Protein AF-A0A1F3ME18-F1 (afdb_monomer_lite)

pLDDT: mean 85.07, std 17.29, range [40.78, 97.69]

Secondary structure (DSSP, 8-state):
------------------------------S-SEE-SSSSSS--EEEEEEEEE-SSSS-SEEEEEEEEEE-TT-EEEEETTTBSB-B-TT-EEESS--SSEEEESS-EEEEEEEEETTEE-SS-EE-BSSPSSEEEEEEEEETTEEEEEEEEEEE-TTT--EEEEEEEEESSSEEE---

Sequence (179 aa):
MKNSMLILLLIVIFISCKKNDPQSVIHPAVINDSIDVNSDHIVDFVIRQTEIHTDDVPSSAGSIINSIDPINGNLVLYRDPVGYLFMGLNDTIKKQDNNNKVWFEYEADIIHINRIYDSWDPYWTVMSETFPPYFLAFKLISNGQEEIGWLQLEFDLETGAVSIIKGVITNSDNLIIQI

Radius of gyration: 24.66 Å; chains: 1; bounding box: 42×50×97 Å

Foldseek 3Di:
DDDDDDDDDDPPDPPPPPVVPLPPQLPFDADCQFDDAPPPPDTQKGKDWDKAFDPDVVTQKIKIWIWIQGPPPKWWKAAPPQFFFEDDAFDKDFPDDPHRIDTDNGIGGFKMWMDGHSDIDQWIDGSGPDDPQTKIKIWDQDPNQIKIKIWGWDADGRRRYIDTDHIDIDSDRMDGDDD

Structure (mmCIF, N/CA/C/O backbone):
data_AF-A0A1F3ME18-F1
#
_entry.id   AF-A0A1F3ME18-F1
#
loop_
_atom_site.group_PDB
_atom_site.id
_atom_site.type_symbol
_atom_site.label_atom_id
_atom_site.label_alt_id
_atom_site.label_comp_id
_atom_site.label_asym_id
_atom_site.label_entity_id
_atom_site.label_seq_id
_atom_site.pdbx_PDB_ins_code
_atom_site.Cartn_x
_atom_site.Cartn_y
_atom_site.Cartn_z
_atom_site.occupancy
_atom_site.B_iso_or_equiv
_atom_site.auth_seq_id
_atom_site.auth_comp_id
_atom_site.auth_asym_id
_atom_site.auth_atom_id
_atom_site.pdbx_PDB_model_num
ATOM 1 N N . MET A 1 1 ? 18.763 -32.675 -77.289 1.00 46.47 1 MET A N 1
ATOM 2 C CA . MET A 1 1 ? 19.673 -33.306 -76.306 1.00 46.47 1 MET A CA 1
ATOM 3 C C . MET A 1 1 ? 20.643 -32.263 -75.770 1.00 46.47 1 MET A C 1
ATOM 5 O O . MET A 1 1 ? 21.419 -31.736 -76.556 1.00 46.47 1 MET A O 1
ATOM 9 N N . LYS A 1 2 ? 20.526 -31.973 -74.468 1.00 40.78 2 LYS A N 1
ATOM 10 C CA . LYS A 1 2 ? 21.426 -31.290 -73.507 1.00 40.78 2 LYS A CA 1
ATOM 11 C C . LYS A 1 2 ? 20.480 -30.666 -72.469 1.00 40.78 2 LYS A C 1
ATOM 13 O O . LYS A 1 2 ? 19.698 -29.798 -72.827 1.00 40.78 2 LYS A O 1
ATOM 18 N N . ASN A 1 3 ? 20.251 -31.355 -71.347 1.00 43.31 3 ASN A N 1
ATOM 19 C CA . ASN A 1 3 ? 20.979 -31.191 -70.074 1.00 43.31 3 ASN A CA 1
ATOM 20 C C . ASN A 1 3 ? 20.854 -29.746 -69.578 1.00 43.31 3 ASN A C 1
ATOM 22 O O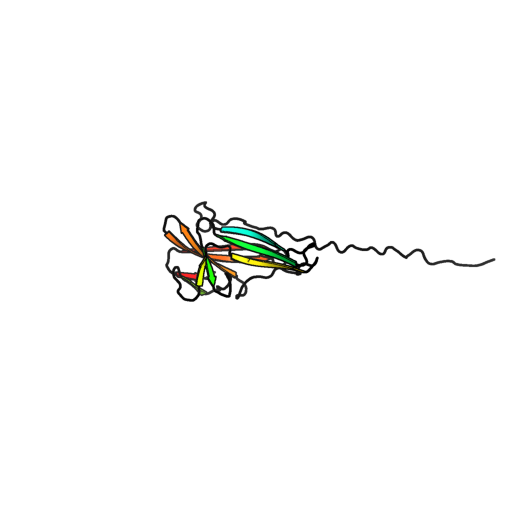 . ASN A 1 3 ? 21.178 -28.833 -70.321 1.00 43.31 3 ASN A O 1
ATOM 26 N N . SER A 1 4 ? 20.516 -29.414 -68.346 1.00 45.81 4 SER A N 1
ATOM 27 C CA . SER A 1 4 ? 20.070 -30.107 -67.142 1.00 45.81 4 SER A CA 1
ATOM 28 C C . SER A 1 4 ? 19.790 -28.954 -66.175 1.00 45.81 4 SER A C 1
ATOM 30 O O . SER A 1 4 ? 20.540 -27.984 -66.158 1.00 45.81 4 SER A O 1
ATOM 32 N N . MET A 1 5 ? 18.717 -29.073 -65.401 1.00 48.03 5 MET A N 1
ATOM 33 C CA . MET A 1 5 ? 18.623 -28.694 -63.989 1.00 48.03 5 MET A CA 1
ATOM 34 C C . MET A 1 5 ? 19.558 -27.572 -63.469 1.00 48.03 5 MET A C 1
ATOM 36 O O . MET A 1 5 ? 20.733 -27.808 -63.205 1.00 48.03 5 MET A O 1
ATOM 40 N N . LEU A 1 6 ? 18.986 -26.404 -63.163 1.00 45.81 6 LEU A N 1
ATOM 41 C CA . LEU A 1 6 ? 19.452 -25.587 -62.039 1.00 45.81 6 LEU A CA 1
ATOM 42 C C . LEU A 1 6 ? 18.234 -25.200 -61.187 1.00 45.81 6 LEU A C 1
ATOM 44 O O . LEU A 1 6 ? 17.608 -24.159 -61.355 1.00 45.81 6 LEU A O 1
ATOM 48 N N . ILE A 1 7 ? 17.852 -26.149 -60.337 1.00 53.94 7 ILE A N 1
ATOM 49 C CA . ILE A 1 7 ? 17.084 -25.919 -59.111 1.00 53.94 7 ILE A CA 1
ATOM 50 C C . ILE A 1 7 ? 18.078 -25.396 -58.054 1.00 53.94 7 ILE A C 1
ATOM 52 O O . ILE A 1 7 ? 19.248 -25.764 -58.119 1.00 53.94 7 ILE A O 1
ATOM 56 N N . LEU A 1 8 ? 17.580 -24.624 -57.074 1.00 47.75 8 LEU A N 1
ATOM 57 C CA . LEU A 1 8 ? 18.293 -23.928 -55.979 1.00 47.75 8 LEU A CA 1
ATOM 58 C C . LEU A 1 8 ? 19.058 -22.686 -56.474 1.00 47.75 8 LEU A C 1
ATOM 60 O O . LEU A 1 8 ? 19.910 -22.781 -57.339 1.00 47.75 8 LEU A O 1
ATOM 64 N N . LEU A 1 9 ? 18.840 -21.468 -55.977 1.00 49.22 9 LEU A N 1
ATOM 65 C CA . LEU A 1 9 ? 18.772 -21.084 -54.571 1.00 49.22 9 LEU A CA 1
ATOM 66 C C . LEU A 1 9 ? 18.238 -19.632 -54.495 1.00 49.22 9 LEU A C 1
ATOM 68 O O . LEU A 1 9 ? 19.001 -18.682 -54.625 1.00 49.22 9 LEU A O 1
ATOM 72 N N . LEU A 1 10 ? 16.929 -19.444 -54.323 1.00 47.22 10 LEU A N 1
ATOM 73 C CA . LEU A 1 10 ? 16.316 -18.118 -54.102 1.00 47.22 10 LEU A CA 1
ATOM 74 C C . LEU A 1 10 ? 15.421 -18.134 -52.851 1.00 47.22 10 LEU A C 1
ATOM 76 O O . LEU A 1 10 ? 14.369 -17.509 -52.796 1.00 47.22 10 LEU A O 1
ATOM 80 N N . ILE A 1 11 ? 15.852 -18.889 -51.835 1.00 57.12 11 ILE A N 1
ATOM 81 C CA . ILE A 1 11 ? 15.257 -18.912 -50.489 1.00 57.12 11 ILE A CA 1
ATOM 82 C C . ILE A 1 11 ? 16.363 -18.622 -49.470 1.00 57.12 11 ILE A C 1
ATOM 84 O O . ILE A 1 11 ? 16.681 -19.415 -48.596 1.00 57.12 11 ILE A O 1
ATOM 88 N N . VAL A 1 12 ? 17.015 -17.483 -49.646 1.00 52.50 12 VAL A N 1
ATOM 89 C CA . VAL A 1 12 ? 17.784 -16.769 -48.624 1.00 52.50 12 VAL A CA 1
ATOM 90 C C . VAL A 1 12 ? 17.619 -15.327 -49.112 1.00 52.50 12 VAL A C 1
ATOM 92 O O . VAL A 1 12 ? 18.033 -15.021 -50.219 1.00 52.50 12 VAL A O 1
ATOM 95 N N . ILE A 1 13 ? 16.920 -14.399 -48.470 1.00 52.72 13 ILE A N 1
ATOM 96 C CA . ILE A 1 13 ? 17.027 -13.968 -47.086 1.00 52.72 13 ILE A CA 1
ATOM 97 C C . ILE A 1 13 ? 15.682 -13.285 -46.752 1.00 52.72 13 ILE A C 1
ATOM 99 O O . ILE A 1 13 ? 15.533 -12.080 -46.918 1.00 52.72 13 ILE A O 1
ATOM 103 N N . PHE A 1 14 ? 14.687 -14.032 -46.271 1.00 45.97 14 PHE A N 1
ATOM 104 C CA . PHE A 1 14 ? 13.723 -13.458 -45.326 1.00 45.97 14 PHE A CA 1
ATOM 105 C C . PHE A 1 14 ? 14.222 -13.826 -43.932 1.00 45.97 14 PHE A C 1
ATOM 107 O O . PHE A 1 14 ? 13.566 -14.542 -43.180 1.00 45.97 14 PHE A O 1
ATOM 114 N N . ILE A 1 15 ? 15.422 -13.340 -43.589 1.00 52.62 15 ILE A N 1
ATOM 115 C CA . ILE A 1 15 ? 15.733 -13.081 -42.186 1.00 52.62 15 ILE A CA 1
ATOM 116 C C . ILE A 1 15 ? 14.804 -11.929 -41.830 1.00 52.62 15 ILE A C 1
ATOM 118 O O . ILE A 1 15 ? 15.131 -10.751 -41.947 1.00 52.62 15 ILE A O 1
ATOM 122 N N . SER A 1 16 ? 13.578 -12.307 -41.486 1.00 42.94 16 SER A N 1
ATOM 123 C CA . SER A 1 16 ? 12.740 -11.528 -40.614 1.00 42.94 16 SER A CA 1
ATOM 124 C C . SER A 1 16 ? 13.577 -11.338 -39.357 1.00 42.94 16 SER A C 1
ATOM 126 O O . SER A 1 16 ? 13.539 -12.164 -38.449 1.00 42.94 16 SER A O 1
ATOM 128 N N . CYS A 1 17 ? 14.326 -10.237 -39.288 1.00 46.28 17 CYS A N 1
ATOM 129 C CA . CYS A 1 17 ? 14.439 -9.533 -38.029 1.00 46.28 17 CYS A CA 1
ATOM 130 C C . CYS A 1 17 ? 12.995 -9.201 -37.653 1.00 46.28 17 CYS A C 1
ATOM 132 O O . CYS A 1 17 ? 12.495 -8.118 -37.949 1.00 46.28 17 CYS A O 1
ATOM 134 N N . LYS A 1 18 ? 12.302 -10.155 -37.015 1.00 45.25 18 LYS A N 1
ATOM 135 C CA . LYS A 1 18 ? 11.375 -9.763 -35.973 1.00 45.25 18 LYS A CA 1
ATOM 136 C C . LYS A 1 18 ? 12.280 -9.007 -35.022 1.00 45.25 18 LYS A C 1
ATOM 138 O O . LYS A 1 18 ? 13.052 -9.608 -34.283 1.00 45.25 18 LYS A O 1
ATOM 143 N N . LYS A 1 19 ? 12.281 -7.682 -35.162 1.00 42.50 19 LYS A N 1
ATOM 144 C CA . LYS A 1 19 ? 12.560 -6.810 -34.039 1.00 42.50 19 LYS A CA 1
ATOM 145 C C . LYS A 1 19 ? 11.654 -7.402 -32.969 1.00 42.50 19 LYS A C 1
ATOM 147 O O . LYS A 1 19 ? 10.437 -7.387 -33.144 1.00 42.50 19 LYS A O 1
ATOM 152 N N . ASN A 1 20 ? 12.238 -8.100 -31.998 1.00 43.75 20 ASN A N 1
ATOM 153 C CA . ASN A 1 20 ? 11.532 -8.303 -30.752 1.00 43.75 20 ASN A CA 1
ATOM 154 C C . ASN A 1 20 ? 11.129 -6.885 -30.391 1.00 43.75 20 ASN A C 1
ATOM 156 O O . ASN A 1 20 ? 12.013 -6.026 -30.287 1.00 43.75 20 ASN A O 1
ATOM 160 N N . ASP A 1 21 ? 9.824 -6.616 -30.437 1.00 42.75 21 ASP A N 1
ATOM 161 C CA . ASP A 1 21 ? 9.318 -5.329 -30.004 1.00 42.75 21 ASP A CA 1
ATOM 162 C C . ASP A 1 21 ? 10.014 -5.067 -28.670 1.00 42.75 21 ASP A C 1
ATOM 164 O O . ASP A 1 21 ? 10.028 -5.983 -27.833 1.00 42.75 21 ASP A O 1
ATOM 168 N N . PRO A 1 22 ? 10.701 -3.920 -28.502 1.00 45.50 22 PRO A N 1
ATOM 169 C CA . PRO A 1 22 ? 11.171 -3.556 -27.176 1.00 45.50 22 PRO A CA 1
ATOM 170 C C . PRO A 1 22 ? 9.932 -3.680 -26.308 1.00 45.50 22 PRO A C 1
ATOM 172 O O . PRO A 1 22 ? 8.926 -3.067 -26.666 1.00 45.50 22 PRO A O 1
ATOM 175 N N . GLN A 1 23 ? 9.963 -4.587 -25.321 1.00 48.16 23 GLN A N 1
ATOM 176 C CA . GLN A 1 23 ? 8.805 -4.912 -24.492 1.00 48.16 23 GLN A CA 1
ATOM 177 C C . GLN A 1 23 ? 8.132 -3.591 -24.159 1.00 48.16 23 GLN A C 1
ATOM 179 O O . GLN A 1 23 ? 8.740 -2.754 -23.490 1.00 48.16 23 GLN A O 1
ATOM 184 N N . SER A 1 24 ? 6.973 -3.334 -24.780 1.00 47.91 24 SER A N 1
ATOM 185 C CA . SER A 1 24 ? 6.340 -2.034 -24.642 1.00 47.91 24 SER A CA 1
ATOM 186 C C . SER A 1 24 ? 6.053 -1.918 -23.165 1.00 47.91 24 SER A C 1
ATOM 188 O O . SER A 1 24 ? 5.373 -2.799 -22.635 1.00 47.91 24 SER A O 1
ATOM 190 N N . VAL A 1 25 ? 6.638 -0.910 -22.522 1.00 52.72 25 VAL A N 1
ATOM 191 C CA . VAL A 1 25 ? 6.466 -0.650 -21.096 1.00 52.72 25 VAL A CA 1
ATOM 192 C C . VAL A 1 25 ? 4.978 -0.773 -20.806 1.00 52.72 25 VAL A C 1
ATOM 194 O O . VAL A 1 25 ? 4.173 -0.006 -21.341 1.00 52.72 25 VAL A O 1
ATOM 197 N N . ILE A 1 26 ? 4.596 -1.814 -20.065 1.00 56.62 26 ILE A N 1
ATOM 198 C CA . ILE A 1 26 ? 3.214 -1.970 -19.639 1.00 56.62 26 ILE A CA 1
ATOM 199 C C . ILE A 1 26 ? 3.060 -0.922 -18.549 1.00 56.62 26 ILE A C 1
ATOM 201 O O . ILE A 1 26 ? 3.435 -1.147 -17.404 1.00 56.62 26 ILE A O 1
ATOM 205 N N . HIS A 1 27 ? 2.595 0.266 -18.928 1.00 56.38 27 HIS A N 1
ATOM 206 C CA . HIS A 1 27 ? 2.088 1.216 -17.954 1.00 56.38 27 HIS A CA 1
ATOM 207 C C . HIS A 1 27 ? 0.875 0.541 -17.302 1.00 56.38 27 HIS A C 1
ATOM 209 O O . HIS A 1 27 ? -0.087 0.237 -18.019 1.00 56.38 27 HIS A O 1
ATOM 215 N N . PRO A 1 28 ? 0.919 0.228 -15.997 1.00 58.3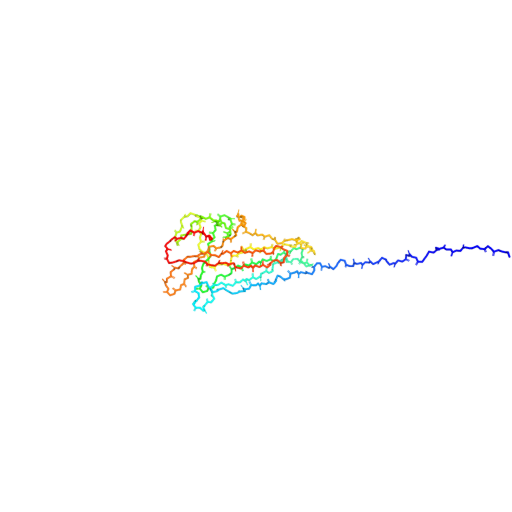4 28 PRO A N 1
ATOM 216 C CA . PRO A 1 28 ? -0.173 -0.466 -15.342 1.00 58.34 28 PRO A CA 1
ATOM 217 C C . PRO A 1 28 ? -1.438 0.372 -15.459 1.00 58.34 28 PRO A C 1
ATOM 219 O O . PRO A 1 28 ? -1.437 1.582 -15.223 1.00 58.34 28 PRO A O 1
ATOM 222 N N . ALA A 1 29 ? -2.542 -0.286 -15.793 1.00 55.72 29 ALA A N 1
ATOM 223 C CA . ALA A 1 29 ? -3.848 0.294 -15.558 1.00 55.72 29 ALA A CA 1
ATOM 224 C C . ALA A 1 29 ? -4.059 0.340 -14.037 1.00 55.72 29 ALA A C 1
ATOM 226 O O . ALA A 1 29 ? -4.228 -0.698 -13.398 1.00 55.72 29 ALA A O 1
ATOM 227 N N . VAL A 1 30 ? -4.018 1.534 -13.448 1.00 56.28 30 VAL A N 1
ATOM 228 C CA . VAL A 1 30 ? -4.450 1.730 -12.060 1.00 56.28 30 VAL A CA 1
ATOM 229 C C . VAL A 1 30 ? -5.975 1.644 -12.040 1.00 56.28 30 VAL A C 1
ATOM 231 O O . VAL A 1 30 ? -6.654 2.403 -12.733 1.00 56.28 30 VAL A O 1
ATOM 234 N N . ILE A 1 31 ? -6.519 0.695 -11.280 1.00 55.75 31 ILE A N 1
ATOM 235 C CA . ILE A 1 31 ? -7.961 0.521 -11.087 1.00 55.75 31 ILE A CA 1
ATOM 236 C C . ILE A 1 31 ? -8.288 1.073 -9.695 1.00 55.75 31 ILE A C 1
ATOM 238 O O . ILE A 1 31 ? -7.704 0.624 -8.715 1.00 55.75 31 ILE A O 1
ATOM 242 N N . ASN A 1 32 ? -9.225 2.025 -9.607 1.00 59.78 32 ASN A N 1
ATOM 243 C CA . ASN A 1 32 ? -9.587 2.753 -8.376 1.00 59.78 32 ASN A CA 1
ATOM 244 C C . ASN A 1 32 ? -8.431 3.605 -7.816 1.00 59.78 32 ASN A C 1
ATOM 246 O O . ASN A 1 32 ? -7.909 3.353 -6.734 1.00 59.78 32 ASN A O 1
ATOM 250 N N . ASP A 1 33 ? -8.045 4.633 -8.573 1.00 71.62 33 ASP A N 1
ATOM 251 C CA . ASP A 1 33 ? -6.956 5.568 -8.255 1.00 71.62 33 ASP A CA 1
ATOM 252 C C . ASP A 1 33 ? -7.190 6.433 -7.006 1.00 71.62 33 ASP A C 1
ATOM 254 O O . ASP A 1 33 ? -6.254 7.070 -6.527 1.00 71.62 33 ASP A O 1
ATOM 258 N N . SER A 1 34 ? -8.414 6.446 -6.476 1.00 82.69 34 SER A N 1
ATOM 259 C CA . SER A 1 34 ? -8.818 7.172 -5.277 1.00 82.69 34 SER A CA 1
ATOM 260 C C . SER A 1 34 ? -9.771 6.335 -4.427 1.00 82.69 34 SER A C 1
ATOM 262 O O . SER A 1 34 ? -10.637 5.623 -4.942 1.00 82.69 34 SER A O 1
ATOM 264 N N . ILE A 1 35 ? -9.589 6.393 -3.109 1.00 86.88 35 ILE A N 1
ATOM 265 C CA . ILE A 1 35 ? -10.314 5.569 -2.141 1.00 86.88 35 ILE A CA 1
ATOM 266 C C . ILE A 1 35 ? -10.882 6.462 -1.050 1.00 86.88 35 ILE A C 1
ATOM 268 O O . ILE A 1 35 ? -10.136 7.196 -0.417 1.00 86.88 35 ILE A O 1
ATOM 272 N N . ASP A 1 36 ? -12.184 6.347 -0.825 1.00 90.88 36 ASP A N 1
ATOM 273 C CA . ASP A 1 36 ? -12.922 6.887 0.318 1.00 90.88 36 ASP A CA 1
ATOM 274 C C . ASP A 1 36 ? -13.390 5.675 1.141 1.00 90.88 36 ASP A C 1
ATOM 276 O O . ASP A 1 36 ? -14.245 4.900 0.698 1.00 90.88 36 ASP A O 1
ATOM 280 N N . VAL A 1 37 ? -12.742 5.427 2.280 1.00 90.94 37 VAL A N 1
ATOM 281 C CA . VAL A 1 37 ? -12.951 4.212 3.081 1.00 90.94 37 VAL A CA 1
ATOM 282 C C . VAL A 1 37 ? -14.104 4.382 4.065 1.00 90.94 37 VAL A C 1
ATOM 284 O O . VAL A 1 37 ? -14.789 3.405 4.381 1.00 90.94 37 VAL A O 1
ATOM 287 N N . ASN A 1 38 ? -14.328 5.598 4.561 1.00 90.00 38 ASN A N 1
ATOM 288 C CA . ASN A 1 38 ? -15.367 5.898 5.548 1.00 90.00 38 ASN A CA 1
ATOM 289 C C . ASN A 1 38 ? -16.694 6.370 4.910 1.00 90.00 38 ASN A C 1
ATOM 291 O O . ASN A 1 38 ? -17.688 6.537 5.621 1.00 90.00 38 ASN A O 1
ATOM 295 N N . SER A 1 39 ? -16.738 6.492 3.578 1.00 88.50 39 SER A N 1
ATOM 296 C CA . SER A 1 39 ? -17.888 6.946 2.788 1.00 88.50 39 SER A CA 1
ATOM 297 C C . SER A 1 39 ? -18.360 8.361 3.142 1.00 88.50 39 SER A C 1
ATOM 299 O O . SER A 1 39 ? -19.561 8.644 3.070 1.00 88.50 39 SER A O 1
ATOM 301 N N . ASP A 1 40 ? -17.444 9.247 3.541 1.00 89.31 40 ASP A N 1
ATOM 302 C CA . ASP A 1 40 ? -17.742 10.650 3.857 1.00 89.31 40 ASP A CA 1
ATOM 303 C C . ASP A 1 40 ? -17.655 11.592 2.636 1.00 89.31 40 ASP A C 1
ATOM 305 O O . ASP A 1 40 ? -17.901 12.797 2.758 1.00 89.31 40 ASP A O 1
ATOM 309 N N . HIS A 1 41 ? -17.403 11.029 1.447 1.00 90.50 41 HIS A N 1
ATOM 310 C CA . HIS A 1 41 ? -17.184 11.711 0.170 1.00 90.50 41 HIS A CA 1
ATOM 311 C C . HIS A 1 41 ? -15.869 12.494 0.075 1.00 90.50 41 HIS A C 1
ATOM 313 O O . HIS A 1 41 ? -15.700 13.303 -0.847 1.00 90.50 41 HIS A O 1
ATOM 319 N N . ILE A 1 42 ? -14.930 12.250 0.985 1.00 90.75 42 ILE A N 1
ATOM 320 C CA . ILE A 1 42 ? -13.569 12.765 0.945 1.00 90.75 42 ILE A CA 1
ATOM 321 C C . ILE A 1 42 ? -12.636 11.603 0.601 1.00 90.75 42 ILE A C 1
ATOM 323 O O . ILE A 1 42 ? -12.711 10.514 1.153 1.00 90.75 42 ILE A O 1
ATOM 327 N N . VAL A 1 43 ? -11.741 11.828 -0.360 1.00 92.62 43 VAL A N 1
ATOM 328 C CA . VAL A 1 43 ? -10.725 10.831 -0.711 1.00 92.62 43 VAL A CA 1
ATOM 329 C C . VAL A 1 43 ? -9.725 10.707 0.439 1.00 92.62 43 VAL A C 1
ATOM 331 O O . VAL A 1 43 ? -9.090 11.693 0.820 1.00 92.62 43 VAL A O 1
ATOM 334 N N . ASP A 1 44 ? -9.560 9.487 0.938 1.00 93.25 44 ASP A N 1
ATOM 335 C CA . ASP A 1 44 ? -8.622 9.122 1.996 1.00 93.25 44 ASP A CA 1
ATOM 336 C C . ASP A 1 44 ? -7.242 8.743 1.458 1.00 93.25 44 ASP A C 1
ATOM 338 O O . ASP A 1 44 ? -6.229 9.060 2.085 1.00 93.25 44 ASP A O 1
ATOM 342 N N . PHE A 1 45 ? -7.201 8.057 0.311 1.00 93.44 45 PHE A N 1
ATOM 343 C CA . PHE A 1 45 ? -5.973 7.547 -0.301 1.00 93.44 45 PHE A CA 1
ATOM 344 C C . PHE A 1 45 ? -6.018 7.665 -1.819 1.00 93.44 45 PHE A C 1
ATOM 346 O O . PHE A 1 45 ? -7.088 7.566 -2.422 1.00 93.44 45 PHE A O 1
ATOM 353 N N . VAL A 1 46 ? -4.849 7.797 -2.442 1.00 92.62 46 VAL A N 1
ATOM 354 C CA . VAL A 1 46 ? -4.688 7.683 -3.897 1.00 92.62 46 VAL A CA 1
ATOM 355 C C . VAL A 1 46 ? -3.568 6.719 -4.252 1.00 92.62 46 VAL A C 1
ATOM 357 O O . VAL A 1 46 ? -2.594 6.590 -3.514 1.00 92.62 46 VAL A O 1
ATOM 360 N N . ILE A 1 47 ? -3.684 6.052 -5.395 1.00 90.81 47 ILE A N 1
ATOM 361 C CA . ILE A 1 47 ? -2.600 5.219 -5.921 1.00 90.81 47 ILE A CA 1
ATOM 362 C C . ILE A 1 47 ? -1.754 6.080 -6.855 1.00 90.81 47 ILE A C 1
ATOM 364 O O . ILE A 1 47 ? -2.265 6.649 -7.822 1.00 90.81 47 ILE A O 1
ATOM 368 N N . ARG A 1 48 ? -0.455 6.174 -6.573 1.00 90.06 48 ARG A N 1
ATOM 369 C CA . ARG A 1 48 ? 0.513 6.902 -7.397 1.00 90.06 48 ARG A CA 1
ATOM 370 C C . ARG A 1 48 ? 1.488 5.953 -8.052 1.00 90.06 48 ARG A C 1
ATOM 372 O O . ARG A 1 48 ? 1.796 4.893 -7.518 1.00 90.06 48 ARG A O 1
ATOM 379 N N . GLN A 1 49 ? 1.982 6.384 -9.203 1.00 90.12 49 GLN A N 1
ATOM 380 C CA . GLN A 1 49 ? 3.084 5.747 -9.892 1.00 90.12 49 GLN A CA 1
ATOM 381 C C . GLN A 1 49 ? 4.239 6.732 -10.011 1.00 90.12 49 GLN A C 1
ATOM 383 O O . GLN A 1 49 ? 4.059 7.838 -10.526 1.00 90.12 49 GLN A O 1
ATOM 388 N N . THR A 1 50 ? 5.418 6.285 -9.602 1.00 91.88 50 THR A N 1
ATOM 389 C CA . THR A 1 50 ? 6.664 7.033 -9.734 1.00 91.88 50 THR A CA 1
ATOM 390 C C . THR A 1 50 ? 7.644 6.218 -10.563 1.00 91.88 50 THR A C 1
ATOM 392 O O . THR A 1 50 ? 7.886 5.046 -10.284 1.00 91.88 50 THR A O 1
ATOM 395 N N . GLU A 1 51 ? 8.222 6.841 -11.587 1.00 92.19 51 GLU A N 1
ATOM 396 C CA . GLU A 1 51 ? 9.334 6.276 -12.347 1.00 92.19 51 GLU A CA 1
ATOM 397 C C . GLU A 1 51 ? 10.632 6.958 -11.909 1.00 92.19 51 GLU A C 1
ATOM 399 O O . GLU A 1 51 ? 10.741 8.186 -11.924 1.00 92.19 51 GLU A O 1
ATOM 404 N N . ILE A 1 52 ? 11.614 6.154 -11.514 1.00 93.38 52 ILE A N 1
ATOM 405 C CA . ILE A 1 52 ? 12.964 6.600 -11.174 1.00 93.38 52 ILE A CA 1
ATOM 406 C C . ILE A 1 52 ? 13.965 5.981 -12.140 1.00 93.38 52 ILE A C 1
ATOM 408 O O . ILE A 1 52 ? 13.816 4.839 -12.576 1.00 93.38 52 ILE A O 1
ATOM 412 N N . HIS A 1 53 ? 15.018 6.720 -12.462 1.00 95.00 53 HIS A N 1
ATOM 413 C CA . HIS A 1 53 ? 16.068 6.253 -13.353 1.00 95.00 53 HIS A CA 1
ATOM 414 C C . HIS A 1 53 ? 17.431 6.767 -12.901 1.00 95.00 53 HIS A C 1
ATOM 416 O O . HIS A 1 53 ? 17.538 7.760 -12.184 1.00 95.00 53 HIS A O 1
ATOM 422 N N . THR A 1 54 ? 18.487 6.079 -13.319 1.00 95.25 54 THR A N 1
ATOM 423 C CA . THR A 1 54 ? 19.858 6.557 -13.138 1.00 95.25 54 THR A CA 1
ATOM 424 C C . THR A 1 54 ? 20.117 7.816 -13.971 1.00 95.25 54 THR A C 1
ATOM 426 O O . THR A 1 54 ? 19.487 8.029 -15.007 1.00 95.25 54 THR A O 1
ATOM 429 N N . ASP A 1 55 ? 21.059 8.645 -13.523 1.00 96.06 55 ASP A N 1
ATOM 430 C CA . ASP A 1 55 ? 21.369 9.942 -14.145 1.00 96.06 55 ASP A CA 1
ATOM 431 C C . ASP A 1 55 ? 22.303 9.848 -15.370 1.00 96.06 55 ASP A C 1
ATOM 433 O O . ASP A 1 55 ? 22.642 10.864 -15.982 1.00 96.06 55 ASP A O 1
ATOM 437 N N . ASP A 1 56 ? 22.775 8.649 -15.726 1.00 95.25 56 ASP A N 1
ATOM 438 C CA . ASP A 1 56 ? 23.593 8.448 -16.919 1.00 95.25 56 ASP A CA 1
ATOM 439 C C . ASP A 1 56 ? 22.773 8.569 -18.212 1.00 95.25 56 ASP A C 1
ATOM 441 O O . ASP A 1 56 ? 21.546 8.486 -18.225 1.00 95.25 56 ASP A O 1
ATOM 445 N N . VAL A 1 57 ? 23.463 8.817 -19.329 1.00 90.19 57 VAL A N 1
ATOM 446 C CA . VAL A 1 57 ? 22.826 9.091 -20.624 1.00 90.19 57 VAL A CA 1
ATOM 447 C C . VAL A 1 57 ? 23.364 8.124 -21.692 1.00 90.19 57 VAL A C 1
ATOM 449 O O . VAL A 1 57 ? 24.530 8.259 -22.079 1.00 90.19 57 VAL A O 1
ATOM 452 N N . PRO A 1 58 ? 22.539 7.192 -22.223 1.00 88.00 58 PRO A N 1
ATOM 453 C CA . PRO A 1 58 ? 21.183 6.866 -21.762 1.00 88.00 58 PRO A CA 1
ATOM 454 C C . PRO A 1 58 ? 21.204 6.203 -20.377 1.00 88.00 58 PRO A C 1
ATOM 456 O O . PRO A 1 58 ? 22.211 5.612 -19.997 1.00 88.00 58 PRO A O 1
ATOM 459 N N . SER A 1 59 ? 20.085 6.271 -19.656 1.00 93.00 59 SER A N 1
ATOM 460 C CA . SER A 1 59 ? 19.985 5.687 -18.318 1.00 93.00 59 SER A CA 1
ATOM 461 C C . SER A 1 59 ? 20.166 4.167 -18.359 1.00 93.00 5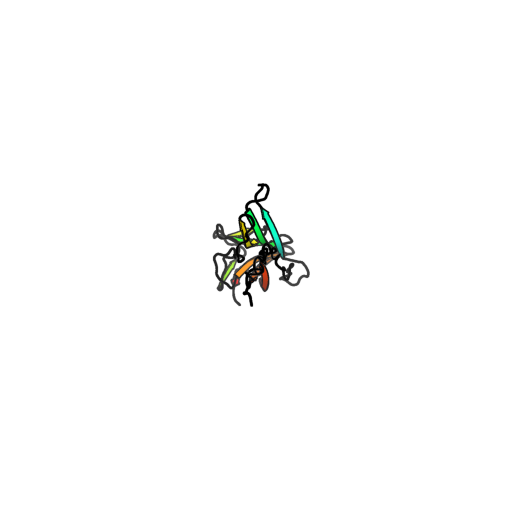9 SER A C 1
ATOM 463 O O . SER A 1 59 ? 19.414 3.466 -19.048 1.00 93.00 59 SER A O 1
ATOM 465 N N . SER A 1 60 ? 21.136 3.666 -17.592 1.00 95.50 60 SER A N 1
ATOM 466 C CA . SER A 1 60 ? 21.456 2.240 -17.472 1.00 95.50 60 SER A CA 1
ATOM 467 C C . SER A 1 60 ? 20.563 1.460 -16.513 1.00 95.50 60 SER A C 1
ATOM 469 O O . SER A 1 60 ? 20.581 0.233 -16.574 1.00 95.50 60 SER A O 1
ATOM 471 N N . ALA A 1 61 ? 19.776 2.105 -15.652 1.00 96.12 61 ALA A N 1
ATOM 472 C CA . ALA A 1 61 ? 18.805 1.411 -14.811 1.00 96.12 61 ALA A CA 1
ATOM 473 C C . ALA A 1 61 ? 17.619 2.300 -14.431 1.00 96.12 61 ALA A C 1
ATOM 475 O O . ALA A 1 61 ? 17.703 3.525 -14.449 1.00 96.12 61 ALA A O 1
ATOM 476 N N . GLY A 1 62 ? 16.502 1.681 -14.067 1.00 94.88 62 GLY A N 1
ATOM 477 C CA . GLY A 1 62 ? 15.341 2.393 -13.545 1.00 94.88 62 GLY A CA 1
ATOM 478 C C . GLY A 1 62 ? 14.398 1.490 -12.770 1.00 94.88 62 GLY A C 1
ATOM 479 O O . GLY A 1 62 ? 14.604 0.280 -12.700 1.00 94.88 62 GLY A O 1
ATOM 480 N N . SER A 1 63 ? 13.377 2.089 -12.178 1.00 94.31 63 SER A N 1
ATOM 481 C CA . SER A 1 63 ? 12.308 1.388 -11.482 1.00 94.31 63 SER A CA 1
ATOM 482 C C . SER A 1 63 ? 11.003 2.143 -11.668 1.00 94.31 63 SER A C 1
ATOM 484 O O . SER A 1 63 ? 11.001 3.374 -11.664 1.00 94.31 63 SER A O 1
ATOM 486 N N . ILE A 1 64 ? 9.906 1.411 -11.819 1.00 94.12 64 ILE A N 1
ATOM 487 C CA . ILE A 1 64 ? 8.565 1.965 -11.655 1.00 94.12 64 ILE A CA 1
ATOM 488 C C . ILE A 1 64 ? 8.032 1.425 -10.336 1.00 94.12 64 ILE A C 1
ATOM 490 O O . ILE A 1 64 ? 8.061 0.217 -10.105 1.00 94.12 64 ILE A O 1
ATOM 494 N N . ILE A 1 65 ? 7.559 2.326 -9.483 1.00 94.88 65 ILE A N 1
ATOM 495 C CA . ILE A 1 65 ? 7.047 2.035 -8.148 1.00 94.88 65 ILE A CA 1
ATOM 496 C C . ILE A 1 65 ? 5.593 2.488 -8.111 1.00 94.88 65 ILE A C 1
ATOM 498 O O . ILE A 1 65 ? 5.288 3.617 -8.500 1.00 94.88 65 ILE A O 1
ATOM 502 N N . ASN A 1 66 ? 4.705 1.605 -7.659 1.00 93.50 66 ASN A N 1
ATOM 503 C CA . ASN A 1 66 ? 3.344 1.983 -7.308 1.00 93.50 66 ASN A CA 1
ATOM 504 C C . ASN A 1 66 ? 3.234 2.093 -5.789 1.00 93.50 66 ASN A C 1
ATOM 506 O O . ASN A 1 66 ? 3.676 1.196 -5.060 1.00 93.50 66 ASN A O 1
ATOM 510 N N . SER A 1 67 ? 2.586 3.163 -5.344 1.00 94.62 67 SER A N 1
ATOM 511 C CA . SER A 1 67 ? 2.496 3.530 -3.935 1.00 94.62 67 SER A CA 1
ATOM 512 C C . SER A 1 67 ? 1.072 3.945 -3.575 1.00 94.62 67 SER A C 1
ATOM 514 O O . SER A 1 67 ? 0.336 4.469 -4.413 1.00 94.62 67 SER A O 1
ATOM 516 N N . ILE A 1 68 ? 0.667 3.706 -2.327 1.00 95.00 68 ILE A N 1
ATOM 517 C CA . ILE A 1 68 ? -0.580 4.236 -1.763 1.00 95.00 68 ILE A CA 1
ATOM 518 C C . ILE A 1 68 ? -0.234 5.486 -0.962 1.00 95.00 68 ILE A C 1
ATOM 520 O O . ILE A 1 68 ? 0.437 5.407 0.064 1.00 95.00 68 ILE A O 1
ATOM 524 N N . ASP A 1 69 ? -0.695 6.634 -1.437 1.00 94.44 69 ASP A N 1
ATOM 525 C CA . ASP A 1 69 ? -0.451 7.939 -0.836 1.00 94.44 69 ASP A CA 1
ATOM 526 C C . ASP A 1 69 ? -1.639 8.336 0.056 1.00 94.44 69 ASP A C 1
ATOM 528 O O . ASP A 1 69 ? -2.762 8.469 -0.454 1.00 94.44 69 ASP A O 1
ATOM 532 N N . PRO A 1 70 ? -1.445 8.480 1.380 1.00 94.62 70 PRO A N 1
ATOM 533 C CA . PRO A 1 70 ? -2.491 8.965 2.265 1.00 94.62 70 PRO A CA 1
ATOM 534 C C . PRO A 1 70 ? -2.736 10.467 2.070 1.00 94.62 70 PRO A C 1
ATOM 536 O O . PRO A 1 70 ? -1.814 11.274 1.995 1.00 94.62 70 PRO A O 1
ATOM 539 N N . ILE A 1 71 ? -4.005 10.867 2.022 1.00 92.69 71 ILE A N 1
ATOM 540 C CA . ILE A 1 71 ? -4.415 12.257 1.792 1.00 92.69 71 ILE A CA 1
ATOM 541 C C . ILE A 1 71 ? -4.942 12.879 3.095 1.00 92.69 71 ILE A C 1
ATOM 543 O O . ILE A 1 71 ? -5.301 12.183 4.039 1.00 92.69 71 ILE A O 1
ATOM 547 N N . ASN A 1 72 ? -4.972 14.213 3.174 1.00 89.94 72 ASN A N 1
ATOM 548 C CA . ASN A 1 72 ? -5.572 14.974 4.283 1.00 89.94 72 ASN A CA 1
ATOM 549 C C . ASN A 1 72 ? -4.980 14.690 5.679 1.00 89.94 72 ASN A C 1
ATOM 551 O O . ASN A 1 72 ? -5.652 14.883 6.689 1.00 89.94 72 ASN A O 1
ATOM 555 N N . GLY A 1 73 ? -3.710 14.280 5.750 1.00 91.88 73 GLY A N 1
ATOM 556 C CA . GLY A 1 73 ? -3.048 13.952 7.016 1.00 91.88 73 GLY A CA 1
ATOM 557 C C . GLY A 1 73 ? -3.393 12.561 7.553 1.00 91.88 73 GLY A C 1
ATOM 558 O O . GLY A 1 73 ? -3.050 12.251 8.694 1.00 91.88 73 GLY A O 1
ATOM 559 N N . ASN A 1 74 ? -4.048 11.718 6.748 1.00 95.50 74 ASN A N 1
ATOM 560 C CA . ASN A 1 74 ? -4.152 10.289 7.018 1.00 95.50 74 ASN A CA 1
ATOM 561 C C . ASN A 1 74 ? -2.753 9.663 7.081 1.00 95.50 74 ASN A C 1
ATOM 563 O O . ASN A 1 74 ? -1.786 10.194 6.534 1.00 95.50 74 ASN A O 1
ATOM 567 N N . LEU A 1 75 ? -2.638 8.529 7.766 1.00 96.56 75 LEU A N 1
ATOM 568 C CA . LEU A 1 75 ? -1.353 7.883 8.009 1.00 96.56 75 LEU A CA 1
ATOM 569 C C . LEU A 1 75 ? -1.401 6.407 7.629 1.00 96.56 75 LEU A C 1
ATOM 571 O O . LEU A 1 75 ? -2.418 5.740 7.804 1.00 96.56 75 LEU A O 1
ATOM 575 N N . VAL A 1 76 ? -0.269 5.870 7.200 1.00 97.25 76 VAL A N 1
ATOM 576 C CA . VAL A 1 76 ? -0.040 4.441 6.958 1.00 97.25 76 VAL A CA 1
ATOM 577 C C . VAL A 1 76 ? 0.937 3.887 7.991 1.00 97.25 76 VAL A C 1
ATOM 579 O O . VAL A 1 76 ? 1.809 4.600 8.495 1.00 97.25 76 VAL A O 1
ATOM 582 N N . LEU A 1 77 ? 0.772 2.620 8.371 1.00 96.88 77 LEU A N 1
ATOM 583 C CA . LEU A 1 77 ? 1.634 1.983 9.364 1.00 96.88 77 LEU A CA 1
ATOM 584 C C . LEU A 1 77 ? 2.900 1.449 8.698 1.00 96.88 77 LEU A C 1
ATOM 586 O O . LEU A 1 77 ? 2.830 0.583 7.830 1.00 96.88 77 LEU A O 1
ATOM 590 N N . TYR A 1 78 ? 4.055 1.904 9.163 1.00 95.81 78 TYR A N 1
ATOM 591 C CA . TYR A 1 78 ? 5.363 1.428 8.733 1.00 95.81 78 TYR A CA 1
ATOM 592 C C . TYR A 1 78 ? 6.061 0.678 9.863 1.00 95.81 78 TYR A C 1
ATOM 594 O O . TYR A 1 78 ? 5.931 1.033 11.040 1.00 95.81 78 TYR A O 1
ATOM 602 N N . ARG A 1 79 ? 6.852 -0.334 9.509 1.00 94.50 79 ARG A N 1
ATOM 603 C CA . ARG A 1 79 ? 7.765 -1.018 10.425 1.00 94.50 79 ARG A CA 1
ATOM 604 C C . ARG A 1 79 ? 9.163 -1.035 9.829 1.00 94.50 79 ARG A C 1
ATOM 606 O O . ARG A 1 79 ? 9.356 -1.590 8.758 1.00 94.50 79 ARG A O 1
ATOM 613 N N . ASP A 1 80 ? 10.148 -0.498 10.541 1.00 89.25 80 ASP A N 1
ATOM 614 C CA . ASP A 1 80 ? 11.552 -0.579 10.122 1.00 89.25 80 ASP A CA 1
ATOM 615 C C . ASP A 1 80 ? 12.145 -1.965 10.447 1.00 89.25 80 ASP A C 1
ATOM 617 O O . ASP A 1 80 ? 11.871 -2.485 11.536 1.00 89.25 80 ASP A O 1
ATOM 621 N N . PRO A 1 81 ? 12.955 -2.587 9.567 1.00 90.19 81 PRO A N 1
ATOM 622 C CA . PRO A 1 81 ? 13.324 -2.204 8.192 1.00 90.19 81 PRO A CA 1
ATOM 623 C C . PRO A 1 81 ? 12.429 -2.863 7.122 1.00 90.19 81 PRO A C 1
ATOM 625 O O . PRO A 1 81 ? 12.873 -3.172 6.021 1.00 90.19 81 PRO A O 1
ATOM 628 N N . VAL A 1 82 ? 11.192 -3.187 7.485 1.00 91.25 82 VAL A N 1
ATOM 629 C CA . VAL A 1 82 ? 10.306 -4.084 6.741 1.00 91.25 82 VAL A CA 1
ATOM 630 C C . VAL A 1 82 ? 9.519 -3.367 5.646 1.00 91.25 82 VAL A C 1
ATOM 632 O O . VAL A 1 82 ? 9.357 -3.914 4.560 1.00 91.25 82 VAL A O 1
ATOM 635 N N . GLY A 1 83 ? 8.994 -2.176 5.932 1.00 94.31 83 GLY A N 1
ATOM 636 C CA . GLY A 1 83 ? 8.063 -1.478 5.048 1.00 94.31 83 GLY A CA 1
ATOM 637 C C . GLY A 1 83 ? 6.636 -1.429 5.592 1.00 94.31 83 GLY A C 1
ATOM 638 O O . GLY A 1 83 ? 6.413 -1.435 6.806 1.00 94.31 83 GLY A O 1
ATOM 639 N N . TYR A 1 84 ? 5.669 -1.363 4.676 1.00 96.69 84 TYR A N 1
ATOM 640 C CA . TYR A 1 84 ? 4.251 -1.122 4.975 1.00 96.69 84 TYR A CA 1
ATOM 641 C C . TYR A 1 84 ? 3.394 -2.395 4.944 1.00 96.69 84 TYR A C 1
ATOM 643 O O . TYR A 1 84 ? 2.448 -2.539 5.718 1.00 96.69 84 TYR A O 1
ATOM 651 N N . LEU A 1 85 ? 3.743 -3.354 4.081 1.00 97.06 85 LEU A N 1
ATOM 652 C CA . LEU A 1 85 ? 2.998 -4.602 3.906 1.00 97.06 85 LEU A CA 1
ATOM 653 C C . LEU A 1 85 ? 3.604 -5.717 4.760 1.00 97.06 85 LEU A C 1
ATOM 655 O O . LEU A 1 85 ? 4.313 -6.596 4.268 1.00 97.06 85 LEU A O 1
ATOM 659 N N . PHE A 1 86 ? 3.346 -5.668 6.061 1.00 96.12 86 PHE A N 1
ATOM 660 C CA . PHE A 1 86 ? 3.886 -6.641 7.019 1.00 96.12 86 PHE A CA 1
ATOM 661 C C . PHE A 1 86 ? 2.834 -7.285 7.922 1.00 96.12 86 PHE A C 1
ATOM 663 O O . PHE A 1 86 ? 3.170 -8.148 8.732 1.00 96.12 86 PHE A O 1
ATOM 670 N N . MET A 1 87 ? 1.588 -6.826 7.825 1.00 95.19 87 MET A N 1
ATOM 671 C CA . MET A 1 87 ? 0.481 -7.294 8.649 1.00 95.19 87 MET A CA 1
ATOM 672 C C . MET A 1 87 ? -0.252 -8.428 7.933 1.00 95.19 87 MET A C 1
ATOM 674 O O . MET A 1 87 ? -0.536 -8.331 6.741 1.00 95.19 87 MET A O 1
ATOM 678 N N . GLY A 1 88 ? -0.587 -9.482 8.671 1.00 96.06 88 GLY A N 1
ATOM 679 C CA . GLY A 1 88 ? -1.344 -10.631 8.189 1.00 96.06 88 GLY A CA 1
ATOM 680 C C . GLY A 1 88 ? -2.666 -10.842 8.927 1.00 96.06 88 GLY A C 1
ATOM 681 O O . GLY A 1 88 ? -3.057 -10.093 9.824 1.00 96.06 88 GLY A O 1
ATOM 682 N N . LEU A 1 89 ? -3.367 -11.917 8.561 1.00 96.31 89 LEU A N 1
ATOM 683 C CA . LEU A 1 89 ? -4.578 -12.342 9.263 1.00 96.31 89 LEU A CA 1
ATOM 684 C C . LEU A 1 89 ? -4.306 -12.564 10.756 1.00 96.31 89 LEU A C 1
ATOM 686 O O . LEU A 1 89 ? -3.335 -13.219 11.131 1.00 96.31 89 LEU A O 1
ATOM 690 N N . ASN A 1 90 ? -5.236 -12.102 11.591 1.00 96.62 90 ASN A N 1
ATOM 691 C CA . ASN A 1 90 ? -5.185 -12.119 13.057 1.00 96.62 90 ASN A CA 1
ATOM 692 C C . ASN A 1 90 ? -4.172 -11.164 13.706 1.00 96.62 90 ASN A C 1
ATOM 694 O O . ASN A 1 90 ? -4.139 -11.087 14.938 1.00 96.62 90 ASN A O 1
ATOM 698 N N . ASP A 1 91 ? -3.405 -10.391 1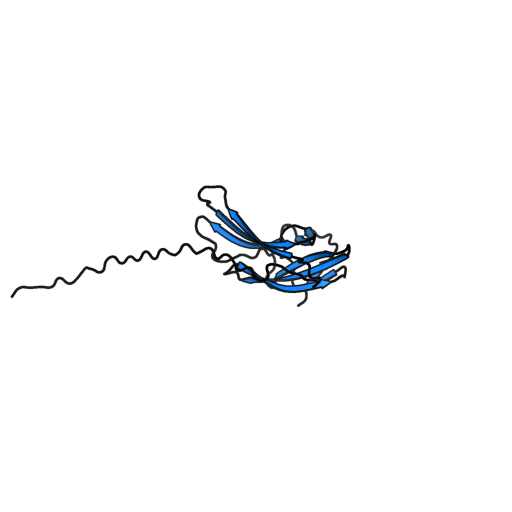2.934 1.00 95.88 91 ASP A N 1
ATOM 699 C CA . ASP A 1 91 ? -2.610 -9.316 13.517 1.00 95.88 91 ASP A CA 1
ATOM 700 C C . ASP A 1 91 ? -3.509 -8.202 14.056 1.00 95.88 91 ASP A C 1
ATOM 702 O O . ASP A 1 91 ? -4.628 -7.970 13.592 1.00 95.88 91 ASP A O 1
ATOM 706 N N . THR A 1 92 ? -3.006 -7.509 15.078 1.00 96.12 92 THR A N 1
ATOM 707 C CA . THR A 1 92 ? -3.716 -6.411 15.738 1.00 96.12 92 THR A CA 1
ATOM 708 C C . THR A 1 92 ? -3.070 -5.074 15.401 1.00 96.12 92 THR A C 1
ATOM 710 O O . THR A 1 92 ? -1.903 -4.837 15.723 1.00 96.12 92 THR A O 1
ATOM 713 N N . ILE A 1 93 ? -3.855 -4.180 14.815 1.00 96.62 93 ILE A N 1
ATOM 714 C CA . ILE A 1 93 ? -3.536 -2.766 14.622 1.00 96.62 93 ILE A CA 1
ATOM 715 C C . ILE A 1 93 ? -3.917 -2.025 15.901 1.00 96.62 93 ILE A C 1
ATOM 717 O O . ILE A 1 93 ? -4.949 -2.321 16.503 1.00 96.62 93 ILE A O 1
ATOM 721 N N . LYS A 1 94 ? -3.088 -1.073 16.332 1.00 95.62 94 LYS A N 1
ATOM 722 C CA . LYS A 1 94 ? -3.325 -0.257 17.529 1.00 95.62 94 LYS A CA 1
ATOM 723 C C . LYS A 1 94 ? -3.105 1.215 17.209 1.00 95.62 94 LYS A C 1
ATOM 725 O O . LYS A 1 94 ? -2.130 1.541 16.538 1.00 95.62 94 LYS A O 1
ATOM 730 N N . LYS A 1 95 ? -3.947 2.109 17.739 1.00 93.81 95 LYS A N 1
ATOM 731 C CA . LYS A 1 95 ? -3.777 3.569 17.564 1.00 93.81 95 LYS A CA 1
ATOM 732 C C . LYS A 1 95 ? -2.425 4.066 18.071 1.00 93.81 95 LYS A C 1
ATOM 734 O O . LYS A 1 95 ? -1.816 4.935 17.445 1.00 93.81 95 LYS A O 1
ATOM 739 N N . GLN A 1 96 ? -1.970 3.490 19.181 1.00 89.62 96 GLN A N 1
ATOM 740 C CA . GLN A 1 96 ? -0.659 3.713 19.779 1.00 89.62 96 GLN A CA 1
ATOM 741 C C . GLN A 1 96 ? 0.054 2.362 19.902 1.00 89.62 96 GLN A C 1
ATOM 743 O O . GLN A 1 96 ? -0.436 1.454 20.580 1.00 89.62 96 GLN A O 1
ATOM 748 N N . ASP A 1 97 ? 1.191 2.217 19.224 1.00 78.12 97 ASP A N 1
ATOM 749 C CA . ASP A 1 97 ? 2.059 1.043 19.319 1.00 78.12 97 ASP A CA 1
ATOM 750 C C . ASP A 1 97 ? 3.487 1.507 19.631 1.00 78.12 97 ASP A C 1
ATOM 752 O O . ASP A 1 97 ? 3.982 2.451 19.023 1.00 78.12 97 ASP A O 1
ATOM 756 N N . ASN A 1 98 ? 4.140 0.846 20.587 1.00 68.00 98 ASN A N 1
ATOM 757 C CA . ASN A 1 98 ? 5.498 1.174 21.032 1.00 68.00 98 ASN A CA 1
ATOM 758 C C . ASN A 1 98 ? 6.545 0.194 20.466 1.00 68.00 98 ASN A C 1
ATOM 760 O O . ASN A 1 98 ? 7.713 0.258 20.843 1.00 68.00 98 ASN A O 1
ATOM 764 N N . ASN A 1 99 ? 6.143 -0.731 19.587 1.00 77.69 99 ASN A N 1
ATOM 765 C CA . ASN A 1 99 ? 6.986 -1.833 19.116 1.00 77.69 99 ASN A CA 1
ATOM 766 C C . ASN A 1 99 ? 7.529 -1.607 17.696 1.00 77.69 99 ASN A C 1
ATOM 768 O O . ASN A 1 99 ? 7.147 -2.328 16.776 1.00 77.69 99 ASN A O 1
ATOM 772 N N . ASN A 1 100 ? 8.427 -0.633 17.514 1.00 84.69 100 ASN A N 1
ATOM 773 C CA . ASN A 1 100 ? 9.107 -0.337 16.235 1.00 84.69 100 ASN A CA 1
ATOM 774 C C . ASN A 1 100 ? 8.169 -0.090 15.037 1.00 84.69 100 ASN A C 1
ATOM 776 O O . ASN A 1 100 ? 8.577 -0.228 13.883 1.00 84.69 100 ASN A O 1
ATOM 780 N N . LYS A 1 101 ? 6.912 0.268 15.303 1.00 92.75 101 LYS A N 1
ATOM 781 C CA . LYS A 1 101 ? 5.946 0.669 14.284 1.00 92.75 101 LYS A CA 1
ATOM 782 C C . LYS A 1 101 ? 5.692 2.156 14.413 1.00 92.75 101 LYS A C 1
ATOM 784 O O . LYS A 1 101 ? 5.578 2.666 15.527 1.00 92.75 101 LYS A O 1
ATOM 789 N N . VAL A 1 102 ? 5.603 2.832 13.282 1.00 94.06 102 VAL A N 1
ATOM 790 C CA . VAL A 1 102 ? 5.408 4.278 13.215 1.00 94.06 102 VAL A CA 1
ATOM 791 C C . VAL A 1 102 ? 4.309 4.567 12.205 1.00 94.06 102 VAL A C 1
ATOM 793 O O . VAL A 1 102 ? 4.239 3.933 11.156 1.00 94.06 102 VAL A O 1
ATOM 796 N N . TRP A 1 103 ? 3.430 5.503 12.545 1.00 95.19 103 TRP A N 1
ATOM 797 C CA . TRP A 1 103 ? 2.449 6.042 11.612 1.00 95.19 103 TRP A CA 1
ATOM 798 C C . TRP A 1 103 ? 3.112 7.145 10.781 1.00 95.19 103 TRP A C 1
ATOM 800 O O . TRP A 1 103 ? 3.613 8.108 11.362 1.00 95.19 103 TRP A O 1
ATOM 810 N N . PHE A 1 104 ? 3.121 7.005 9.455 1.00 93.25 104 PHE A N 1
ATOM 811 C CA . PHE A 1 104 ? 3.694 7.987 8.532 1.00 93.25 104 PHE A CA 1
ATOM 812 C C . PHE A 1 104 ? 2.642 8.596 7.614 1.00 93.25 104 PHE A C 1
ATOM 814 O O . PHE A 1 104 ? 1.715 7.915 7.193 1.00 93.25 104 PHE A O 1
ATOM 821 N N . GLU A 1 105 ? 2.841 9.869 7.280 1.00 92.50 105 GLU A N 1
ATOM 822 C CA . GLU A 1 105 ? 2.076 10.615 6.269 1.00 92.50 105 GLU A CA 1
ATOM 823 C C . GLU A 1 105 ? 2.670 10.477 4.857 1.00 92.50 105 GLU A C 1
ATOM 825 O O . GLU A 1 105 ? 2.241 11.159 3.935 1.00 92.50 105 GLU A O 1
ATOM 830 N N . TYR A 1 106 ? 3.691 9.633 4.695 1.00 90.81 106 TYR A N 1
ATOM 831 C CA . TYR A 1 106 ? 4.354 9.398 3.416 1.00 90.81 106 TYR A CA 1
ATOM 832 C C . TYR A 1 106 ? 3.713 8.243 2.655 1.00 90.81 106 TYR A C 1
ATOM 834 O O . TYR A 1 106 ? 3.054 7.378 3.238 1.00 90.81 106 TYR A O 1
ATOM 842 N N . GLU A 1 107 ? 3.962 8.224 1.349 1.00 93.31 107 GLU A N 1
ATOM 843 C CA . GLU A 1 107 ? 3.494 7.172 0.461 1.00 93.31 107 GLU A CA 1
ATOM 844 C C . GLU A 1 107 ? 4.004 5.786 0.885 1.00 93.31 107 GLU A C 1
ATOM 846 O O . GLU A 1 107 ? 5.159 5.591 1.282 1.00 93.31 107 GLU A O 1
ATOM 851 N N . ALA A 1 108 ? 3.098 4.813 0.820 1.00 96.31 108 ALA A N 1
ATOM 852 C CA . ALA A 1 108 ? 3.393 3.414 1.041 1.00 96.31 108 ALA A CA 1
ATOM 853 C C . ALA A 1 108 ? 3.753 2.745 -0.282 1.00 96.31 108 ALA A C 1
ATOM 855 O O . ALA A 1 108 ? 2.852 2.373 -1.032 1.00 96.31 108 ALA A O 1
ATOM 856 N N . ASP A 1 109 ? 5.041 2.561 -0.559 1.00 95.94 109 ASP A N 1
ATOM 857 C CA . ASP A 1 109 ? 5.494 1.758 -1.698 1.00 95.94 109 ASP A CA 1
ATOM 858 C C . ASP A 1 109 ? 5.047 0.301 -1.513 1.00 95.94 109 ASP A C 1
ATOM 860 O O . ASP A 1 109 ? 5.333 -0.328 -0.488 1.00 95.94 109 ASP A O 1
ATOM 864 N N . ILE A 1 110 ? 4.306 -0.230 -2.489 1.00 95.88 110 ILE A N 1
ATOM 865 C CA . ILE A 1 110 ? 3.628 -1.533 -2.370 1.00 95.88 110 ILE A CA 1
ATOM 866 C C . ILE A 1 110 ? 4.097 -2.547 -3.407 1.00 95.88 110 ILE A C 1
ATOM 868 O O . ILE A 1 110 ? 4.243 -3.725 -3.074 1.00 95.88 110 ILE A O 1
ATOM 872 N N . ILE A 1 111 ? 4.362 -2.117 -4.641 1.00 96.12 111 ILE A N 1
ATOM 873 C CA . ILE A 1 111 ? 4.908 -2.968 -5.701 1.00 96.12 111 ILE A CA 1
ATOM 874 C C . ILE A 1 111 ? 5.870 -2.171 -6.581 1.00 96.12 111 ILE A C 1
ATOM 876 O O . ILE A 1 111 ? 5.695 -0.967 -6.767 1.00 96.12 111 ILE A O 1
ATOM 880 N N . HIS A 1 112 ? 6.855 -2.847 -7.165 1.00 95.69 112 HIS A N 1
ATOM 881 C CA . HIS A 1 112 ? 7.791 -2.231 -8.103 1.00 95.69 112 HIS A CA 1
ATOM 882 C C . HIS A 1 112 ? 8.219 -3.192 -9.215 1.00 95.69 112 HIS A C 1
ATOM 884 O O . HIS A 1 112 ? 8.104 -4.412 -9.085 1.00 95.69 112 HIS A O 1
ATOM 890 N N . ILE A 1 113 ? 8.753 -2.642 -10.300 1.00 95.69 113 ILE A N 1
ATOM 891 C CA . ILE A 1 113 ? 9.400 -3.384 -11.385 1.00 95.69 113 ILE A CA 1
ATOM 892 C C . ILE A 1 113 ? 10.685 -2.656 -11.762 1.00 95.69 113 ILE A C 1
ATOM 894 O O . ILE A 1 113 ? 10.684 -1.434 -11.903 1.00 95.69 113 ILE A O 1
ATOM 898 N N . ASN A 1 114 ? 11.796 -3.380 -11.898 1.00 95.44 114 ASN A N 1
ATOM 899 C CA . ASN A 1 114 ? 13.076 -2.759 -12.222 1.00 95.44 114 ASN A CA 1
ATOM 900 C C . ASN A 1 114 ? 13.440 -2.952 -13.688 1.00 95.44 114 ASN A C 1
ATOM 902 O O . ASN A 1 114 ? 12.970 -3.865 -14.364 1.00 95.44 114 ASN A O 1
ATOM 906 N N . ARG A 1 115 ? 14.333 -2.087 -14.157 1.00 93.19 115 ARG A N 1
ATOM 907 C CA . ARG A 1 115 ? 14.951 -2.134 -15.474 1.00 93.19 115 ARG A CA 1
ATOM 908 C C . ARG A 1 115 ? 16.462 -2.092 -15.330 1.00 93.19 115 ARG A C 1
ATOM 910 O O . ARG A 1 115 ? 16.986 -1.236 -14.617 1.00 93.19 115 ARG A O 1
ATOM 917 N N . ILE A 1 116 ? 17.157 -2.941 -16.080 1.00 94.88 116 ILE A N 1
ATOM 918 C CA . ILE A 1 116 ? 18.600 -2.831 -16.320 1.00 94.88 116 ILE A CA 1
ATOM 919 C C . ILE A 1 116 ? 18.815 -2.707 -17.830 1.00 94.88 116 ILE A C 1
ATOM 921 O O . ILE A 1 116 ? 18.359 -3.542 -18.613 1.00 94.88 116 ILE A O 1
ATOM 925 N N . TYR A 1 117 ? 19.515 -1.653 -18.240 1.00 91.12 117 TYR A N 1
ATOM 926 C CA . TYR A 1 117 ? 19.612 -1.187 -19.620 1.00 91.12 117 TYR A CA 1
ATOM 927 C C . TYR A 1 117 ? 18.220 -1.101 -20.258 1.00 91.12 117 TYR A C 1
ATOM 929 O O . TYR A 1 117 ? 17.357 -0.401 -19.744 1.00 91.12 117 TYR A O 1
ATOM 937 N N . ASP A 1 118 ? 17.964 -1.829 -21.340 1.00 85.75 118 ASP A N 1
ATOM 938 C CA . ASP A 1 118 ? 16.684 -1.796 -22.055 1.00 85.75 118 ASP A CA 1
ATOM 939 C C . ASP A 1 118 ? 15.745 -2.955 -21.674 1.00 85.75 118 ASP A C 1
ATOM 941 O O . ASP A 1 118 ? 14.754 -3.194 -22.363 1.00 85.75 118 ASP A O 1
ATOM 945 N N . SER A 1 119 ? 16.051 -3.702 -20.606 1.00 90.81 119 SER A N 1
ATOM 946 C CA . SER A 1 119 ? 15.267 -4.865 -20.181 1.00 90.81 119 SER A CA 1
ATOM 947 C C . SER A 1 119 ? 14.593 -4.610 -18.843 1.00 90.81 119 SER A C 1
ATOM 949 O O . SER A 1 119 ? 15.273 -4.385 -17.842 1.00 90.81 119 SER A O 1
ATOM 951 N N . TRP A 1 120 ? 13.266 -4.699 -18.831 1.00 91.38 120 TRP A N 1
ATOM 952 C CA . TRP A 1 120 ? 12.484 -4.769 -17.602 1.00 91.38 120 TRP A CA 1
ATOM 953 C C . TRP A 1 120 ? 12.535 -6.180 -17.017 1.00 91.38 120 TRP A C 1
ATOM 955 O O . TRP A 1 120 ? 12.721 -7.163 -17.746 1.00 91.38 120 TRP A O 1
ATOM 965 N N . ASP A 1 121 ? 12.370 -6.270 -15.702 1.00 93.50 121 ASP A N 1
ATOM 966 C CA . ASP A 1 121 ? 12.053 -7.526 -15.038 1.00 93.50 121 ASP A CA 1
ATOM 967 C C . ASP A 1 121 ? 10.759 -8.109 -15.639 1.00 93.50 121 ASP A C 1
ATOM 969 O O . ASP A 1 121 ? 9.875 -7.366 -16.060 1.00 93.50 121 ASP A O 1
ATOM 973 N N . PRO A 1 122 ? 10.617 -9.441 -15.719 1.00 91.19 122 PRO A N 1
ATOM 974 C CA . PRO A 1 122 ? 9.458 -10.053 -16.367 1.00 91.19 122 PRO A CA 1
ATOM 975 C C . PRO A 1 122 ? 8.156 -9.907 -15.566 1.00 91.19 122 PRO A C 1
ATOM 977 O O . PRO A 1 122 ? 7.086 -10.093 -16.138 1.00 91.19 122 PRO A O 1
ATOM 980 N N . TYR A 1 123 ? 8.248 -9.616 -14.266 1.00 94.44 123 TYR A N 1
ATOM 981 C CA . TYR A 1 123 ? 7.111 -9.472 -13.361 1.00 94.44 123 TYR A CA 1
ATOM 982 C C . TYR A 1 123 ? 7.386 -8.375 -12.335 1.00 94.44 123 TYR A C 1
ATOM 984 O O . TYR A 1 123 ? 8.530 -8.151 -11.933 1.00 94.44 123 TYR A O 1
ATOM 992 N N . TRP A 1 124 ? 6.314 -7.750 -11.864 1.00 95.69 124 TRP A N 1
ATOM 993 C CA . TRP A 1 124 ? 6.336 -6.867 -10.709 1.00 95.69 124 TRP A CA 1
ATOM 994 C C . TRP A 1 124 ? 6.606 -7.652 -9.424 1.00 95.69 124 TRP A C 1
ATOM 996 O O . TRP A 1 124 ? 6.253 -8.825 -9.286 1.00 95.69 124 TRP A O 1
ATOM 1006 N N . THR A 1 125 ? 7.215 -6.977 -8.457 1.00 96.94 125 THR A N 1
ATOM 1007 C CA . THR A 1 125 ? 7.563 -7.518 -7.145 1.00 96.94 125 THR A CA 1
ATOM 1008 C C . THR A 1 125 ? 6.801 -6.773 -6.060 1.00 96.94 125 THR A C 1
ATOM 1010 O O . THR A 1 125 ? 6.764 -5.544 -6.057 1.00 96.94 125 THR A O 1
ATOM 1013 N N . VAL A 1 126 ? 6.209 -7.517 -5.123 1.00 97.50 126 VAL A N 1
ATOM 1014 C CA . VAL A 1 126 ? 5.528 -6.948 -3.953 1.00 97.50 126 VAL A CA 1
ATOM 1015 C C . VAL A 1 126 ? 6.536 -6.611 -2.861 1.00 97.50 126 VAL A C 1
ATOM 1017 O O . VAL A 1 126 ? 7.347 -7.452 -2.475 1.00 97.50 126 VAL A O 1
ATOM 1020 N N . MET A 1 127 ? 6.443 -5.400 -2.319 1.00 96.56 127 MET A N 1
ATOM 1021 C CA . MET A 1 127 ? 7.277 -4.909 -1.220 1.00 96.56 127 MET A CA 1
ATOM 1022 C C . MET A 1 127 ? 6.668 -5.322 0.125 1.00 96.56 127 MET A C 1
ATOM 1024 O O . MET A 1 127 ? 6.075 -4.515 0.839 1.00 96.56 127 MET A O 1
ATOM 1028 N N . SER A 1 128 ? 6.753 -6.616 0.447 1.00 96.00 128 SER A N 1
ATOM 1029 C CA . SER A 1 128 ? 6.100 -7.205 1.623 1.00 96.00 128 SER A CA 1
ATOM 1030 C C . SER A 1 128 ? 6.971 -8.240 2.338 1.00 96.00 128 SER A C 1
ATOM 1032 O O . SER A 1 128 ? 7.750 -8.954 1.713 1.00 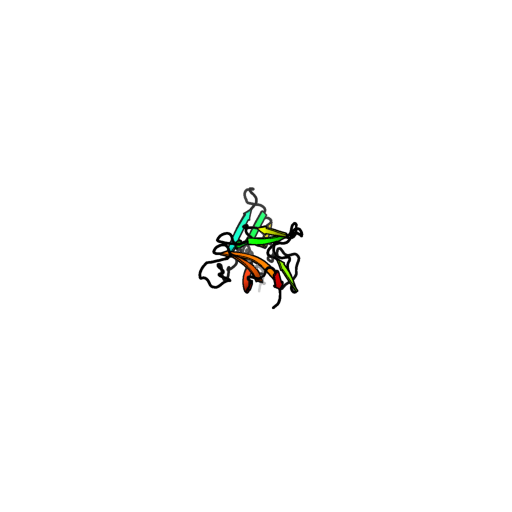96.00 128 SER A O 1
ATOM 1034 N N . GLU A 1 129 ? 6.791 -8.362 3.657 1.00 94.12 129 GLU A N 1
ATOM 1035 C CA . GLU A 1 129 ? 7.308 -9.492 4.457 1.00 94.12 129 GLU A CA 1
ATOM 1036 C C . GLU A 1 129 ? 6.334 -10.677 4.496 1.00 94.12 129 GLU A C 1
ATOM 1038 O O . GLU A 1 129 ? 6.712 -11.808 4.803 1.00 94.12 129 GLU A O 1
ATOM 1043 N N . THR A 1 130 ? 5.065 -10.425 4.190 1.00 92.25 130 THR A N 1
ATOM 1044 C CA . THR A 1 130 ? 3.993 -11.419 4.235 1.00 92.25 130 THR A CA 1
ATOM 1045 C C . THR A 1 130 ? 3.687 -11.983 2.851 1.00 92.25 130 THR A C 1
ATOM 1047 O O . THR A 1 130 ? 4.088 -11.439 1.825 1.00 92.25 130 THR A O 1
ATOM 1050 N N . PHE A 1 131 ? 2.943 -13.086 2.820 1.00 91.88 131 PHE A N 1
ATOM 1051 C CA . PHE A 1 131 ? 2.352 -13.633 1.599 1.00 91.88 131 PHE A CA 1
ATOM 1052 C C . PHE A 1 131 ? 0.878 -13.216 1.496 1.00 91.88 131 PHE A C 1
ATOM 1054 O O . PHE A 1 131 ? 0.295 -12.864 2.524 1.00 91.88 131 PHE A O 1
ATOM 1061 N N . PRO A 1 132 ? 0.262 -13.279 0.298 1.00 93.56 132 PRO A N 1
ATOM 1062 C CA . PRO A 1 132 ? -1.142 -12.929 0.133 1.00 93.56 132 PRO A CA 1
ATOM 1063 C C . PRO A 1 132 ? -2.045 -13.703 1.116 1.00 93.56 132 PRO A C 1
ATOM 1065 O O . PRO A 1 132 ? -1.786 -14.885 1.375 1.00 93.56 132 PRO A O 1
ATOM 1068 N N . PRO A 1 133 ? -3.142 -13.099 1.608 1.00 95.31 133 PRO A N 1
ATOM 1069 C CA . PRO A 1 133 ? -3.624 -11.748 1.294 1.00 95.31 133 PRO A CA 1
ATOM 1070 C C . PRO A 1 133 ? -2.773 -10.636 1.931 1.00 95.31 133 PRO A C 1
ATOM 1072 O O . PRO A 1 133 ? -2.297 -10.782 3.053 1.00 95.31 133 PRO A O 1
ATOM 1075 N N . TYR A 1 134 ? -2.612 -9.518 1.215 1.00 97.31 134 TYR A N 1
ATOM 1076 C CA . TYR A 1 134 ? -1.823 -8.371 1.669 1.00 97.31 134 TYR A CA 1
ATOM 1077 C C . TYR A 1 134 ? -2.700 -7.331 2.352 1.00 97.31 134 TYR A C 1
ATOM 1079 O O . TYR A 1 134 ? -3.771 -6.993 1.843 1.00 97.31 134 TYR A O 1
ATOM 1087 N N . PHE A 1 135 ? -2.220 -6.784 3.468 1.00 97.69 135 PHE A N 1
ATOM 1088 C CA . PHE A 1 135 ? -2.933 -5.755 4.215 1.00 97.69 135 PHE A CA 1
ATOM 1089 C C . PHE A 1 135 ? -2.066 -4.521 4.435 1.00 97.69 135 PHE A C 1
ATOM 1091 O O . PHE A 1 135 ? -0.949 -4.620 4.945 1.00 97.69 135 PHE A O 1
ATOM 1098 N N . LEU A 1 136 ? -2.621 -3.355 4.110 1.00 97.44 136 LEU A N 1
ATOM 1099 C CA . LEU A 1 136 ? -2.065 -2.060 4.482 1.00 97.44 136 LEU A CA 1
ATOM 1100 C C . LEU A 1 136 ? -2.852 -1.512 5.670 1.00 97.44 136 LEU A C 1
ATOM 1102 O O . LEU A 1 136 ? -4.044 -1.235 5.546 1.00 97.44 136 LEU A O 1
ATOM 1106 N N . ALA A 1 137 ? -2.198 -1.363 6.819 1.00 97.50 137 ALA A N 1
ATOM 1107 C CA . ALA A 1 137 ? -2.801 -0.728 7.986 1.00 97.50 137 ALA A CA 1
ATOM 1108 C C . ALA A 1 137 ? -2.709 0.799 7.874 1.00 97.50 137 ALA A C 1
ATOM 1110 O O . ALA A 1 137 ? -1.664 1.338 7.505 1.00 97.50 137 ALA A O 1
ATOM 1111 N N . PHE A 1 138 ? -3.784 1.492 8.239 1.00 97.25 138 PHE A N 1
ATOM 1112 C CA . PHE A 1 138 ? -3.876 2.946 8.162 1.00 97.25 138 PHE A CA 1
ATOM 1113 C C . PHE A 1 138 ? -4.562 3.553 9.389 1.00 97.25 138 PHE A C 1
ATOM 1115 O O . PHE A 1 138 ? -5.211 2.861 10.183 1.00 97.25 138 PHE A O 1
ATOM 1122 N N . LYS A 1 139 ? -4.418 4.869 9.520 1.00 96.56 139 LYS A N 1
ATOM 1123 C CA . LYS A 1 139 ? -5.137 5.720 10.458 1.00 96.56 139 LYS A CA 1
ATOM 1124 C C . LYS A 1 139 ? -5.776 6.877 9.689 1.00 96.56 139 LYS A C 1
ATOM 1126 O O . LYS A 1 139 ? -5.071 7.574 8.963 1.00 96.56 139 LYS A O 1
ATOM 1131 N N . LEU A 1 140 ? -7.078 7.082 9.869 1.00 95.56 140 LEU A N 1
ATOM 1132 C CA . LEU A 1 140 ? -7.778 8.261 9.358 1.00 95.56 140 LEU A CA 1
ATOM 1133 C C . LEU A 1 140 ? -7.811 9.341 10.428 1.00 95.56 140 LEU A C 1
ATOM 1135 O O . LEU A 1 140 ? -8.042 9.045 11.606 1.00 95.56 140 LEU A O 1
ATOM 1139 N N . ILE A 1 141 ? -7.589 10.585 10.012 1.00 91.06 141 ILE A N 1
ATOM 1140 C CA . ILE A 1 141 ? -7.651 11.754 10.886 1.00 91.06 141 ILE A CA 1
ATOM 1141 C C . ILE A 1 141 ? -8.719 12.699 10.341 1.00 91.06 141 ILE A C 1
ATOM 1143 O O . ILE A 1 141 ? -8.464 13.502 9.451 1.00 91.06 141 ILE A O 1
ATOM 1147 N N . SER A 1 142 ? -9.924 12.630 10.908 1.00 82.06 142 SER A N 1
ATOM 1148 C CA . SER A 1 142 ? -11.051 13.473 10.495 1.00 82.06 142 SER A CA 1
ATOM 1149 C C . SER A 1 142 ? -11.663 14.178 11.698 1.00 82.06 142 SER A C 1
ATOM 1151 O O . SER A 1 142 ? -11.984 13.559 12.711 1.00 82.06 142 SER A O 1
ATOM 1153 N N . ASN A 1 143 ? -11.807 15.506 11.618 1.00 77.88 143 ASN A N 1
ATOM 1154 C CA . ASN A 1 143 ? -12.448 16.337 12.649 1.00 77.88 143 ASN A CA 1
ATOM 1155 C C . ASN A 1 143 ? -11.911 16.126 14.084 1.00 77.88 143 ASN A C 1
ATOM 1157 O O . ASN A 1 143 ? -12.652 16.230 15.062 1.00 77.88 143 ASN A O 1
ATOM 1161 N N . GLY A 1 144 ? -10.613 15.831 14.219 1.00 78.00 144 GLY A N 1
ATOM 1162 C CA . GLY A 1 144 ? -9.966 15.567 15.510 1.00 78.00 144 GLY A CA 1
ATOM 1163 C C . GLY A 1 144 ? -10.270 14.188 16.106 1.00 78.00 144 GLY A C 1
ATOM 1164 O O . GLY A 1 144 ? -9.899 13.933 17.252 1.00 78.00 144 GLY A O 1
ATOM 1165 N N . GLN A 1 145 ? -10.932 13.307 15.354 1.00 87.06 145 GLN A N 1
ATOM 1166 C CA . GLN A 1 145 ? -11.087 11.898 15.689 1.00 87.06 145 GLN A CA 1
ATOM 1167 C C . GLN A 1 145 ? -10.094 11.051 14.896 1.00 87.06 145 GLN A C 1
ATOM 1169 O O . GLN A 1 145 ? -9.816 11.315 13.727 1.00 87.06 145 GLN A O 1
ATOM 1174 N N . GLU A 1 146 ? -9.551 10.041 15.573 1.00 93.44 146 GLU A N 1
ATOM 1175 C CA . GLU A 1 146 ? -8.676 9.044 14.969 1.00 93.44 146 GLU A CA 1
ATOM 1176 C C . GLU A 1 146 ? -9.437 7.731 14.811 1.00 93.44 146 GLU A C 1
ATOM 1178 O O . GLU A 1 146 ? -9.885 7.147 15.806 1.00 93.44 146 GLU A O 1
ATOM 1183 N N . GLU A 1 147 ? -9.496 7.232 13.585 1.00 95.69 147 GLU A N 1
ATOM 1184 C CA . GLU A 1 147 ? -9.943 5.880 13.258 1.00 95.69 147 GLU A CA 1
ATOM 1185 C C . GLU A 1 147 ? -8.749 5.065 12.780 1.00 95.69 147 GLU A C 1
ATOM 1187 O O . GLU A 1 147 ? -7.833 5.602 12.166 1.00 95.69 147 GLU A O 1
ATOM 1192 N N . ILE A 1 148 ? -8.734 3.767 13.063 1.00 97.44 148 ILE A N 1
ATOM 1193 C CA . ILE A 1 148 ? -7.736 2.851 12.499 1.00 97.44 148 ILE A CA 1
ATOM 1194 C C . ILE A 1 148 ? -8.421 1.827 11.620 1.00 97.44 148 ILE A C 1
ATOM 1196 O O . ILE A 1 148 ? -9.555 1.421 11.882 1.00 97.44 148 ILE A O 1
ATOM 1200 N N . GLY A 1 149 ? -7.708 1.385 10.598 1.00 97.19 149 GLY A N 1
ATOM 1201 C CA . GLY A 1 149 ? -8.247 0.453 9.634 1.00 97.19 149 GLY A CA 1
ATOM 1202 C C . GLY A 1 149 ? -7.187 -0.318 8.880 1.00 97.19 149 GLY A C 1
ATOM 1203 O O . GLY A 1 149 ? -5.985 -0.158 9.100 1.00 97.19 149 GLY A O 1
ATOM 1204 N N . TRP A 1 150 ? -7.660 -1.183 7.995 1.00 97.69 150 TRP A N 1
ATOM 1205 C CA . TRP A 1 150 ? -6.827 -1.879 7.027 1.00 97.69 150 TRP A CA 1
ATOM 1206 C C . TRP A 1 150 ? -7.499 -1.940 5.659 1.00 97.69 150 TRP A C 1
ATOM 1208 O O . TRP A 1 150 ? -8.725 -2.031 5.562 1.00 97.69 150 TRP A O 1
ATOM 1218 N N . LEU A 1 151 ? -6.678 -1.894 4.611 1.00 96.25 151 LEU A N 1
ATOM 1219 C CA . LEU A 1 151 ? -7.052 -2.183 3.230 1.00 96.25 151 LEU A CA 1
ATOM 1220 C C . LEU A 1 151 ? -6.503 -3.557 2.852 1.00 96.25 151 LEU A C 1
ATOM 1222 O O . LEU A 1 151 ? -5.318 -3.814 3.053 1.00 96.25 151 LEU A O 1
ATOM 1226 N N . GLN A 1 152 ? -7.341 -4.425 2.292 1.00 96.12 152 GLN A N 1
ATOM 1227 C CA . GLN A 1 152 ? -6.897 -5.647 1.630 1.00 96.12 152 GLN A CA 1
ATOM 1228 C C . GLN A 1 152 ? -6.530 -5.327 0.180 1.00 96.12 152 GLN A C 1
ATOM 1230 O O . GLN A 1 152 ? -7.375 -4.840 -0.576 1.00 96.12 152 GLN A O 1
ATOM 1235 N N . LEU A 1 153 ? -5.290 -5.633 -0.195 1.00 95.12 153 LEU A N 1
ATOM 1236 C CA . LEU A 1 153 ? -4.729 -5.363 -1.515 1.00 95.12 153 LEU A CA 1
ATOM 1237 C C . LEU A 1 153 ? -4.573 -6.653 -2.325 1.00 95.12 153 LEU A C 1
ATOM 1239 O O . LEU A 1 153 ? -4.221 -7.708 -1.789 1.00 95.12 153 LEU A O 1
ATOM 1243 N N . GLU A 1 154 ? -4.791 -6.540 -3.628 1.00 94.44 154 GLU A N 1
ATOM 1244 C CA . GLU A 1 154 ? -4.471 -7.549 -4.632 1.00 94.44 154 GLU A CA 1
ATOM 1245 C C . GLU A 1 154 ? -3.630 -6.910 -5.740 1.00 94.44 154 GLU A C 1
ATOM 1247 O O . GLU A 1 154 ? -3.834 -5.749 -6.105 1.00 94.44 154 GLU A O 1
ATOM 1252 N N . PHE A 1 155 ? -2.671 -7.675 -6.258 1.00 93.94 155 PHE A N 1
ATOM 1253 C CA . PHE A 1 155 ? -1.725 -7.212 -7.263 1.00 93.94 155 PHE A CA 1
ATOM 1254 C C . PHE A 1 155 ? -1.719 -8.166 -8.449 1.00 93.94 155 PHE A C 1
ATOM 1256 O O . PHE A 1 155 ? -1.529 -9.372 -8.278 1.00 93.94 155 PHE A O 1
ATOM 1263 N N . ASP A 1 156 ? -1.867 -7.619 -9.650 1.00 93.62 156 ASP A N 1
ATOM 1264 C CA . ASP A 1 156 ? -1.528 -8.326 -10.878 1.00 93.62 156 ASP A CA 1
ATOM 1265 C C . ASP A 1 156 ? -0.038 -8.106 -11.153 1.00 93.62 156 ASP A C 1
ATOM 1267 O O . ASP A 1 156 ? 0.387 -7.009 -11.513 1.00 93.62 156 ASP A O 1
ATOM 1271 N N . LEU A 1 157 ? 0.766 -9.150 -10.953 1.00 93.75 157 LEU A N 1
ATOM 1272 C CA . LEU A 1 157 ? 2.219 -9.056 -11.094 1.00 93.75 157 LEU A CA 1
ATOM 1273 C C . LEU A 1 157 ? 2.694 -9.077 -12.552 1.00 93.75 157 LEU A C 1
ATOM 1275 O O . LEU A 1 157 ? 3.867 -8.811 -12.803 1.00 93.75 157 LEU A O 1
ATOM 1279 N N . GLU A 1 158 ? 1.821 -9.372 -13.515 1.00 92.19 158 GLU A N 1
ATOM 1280 C CA . GLU A 1 158 ? 2.147 -9.263 -14.939 1.00 92.19 158 GLU A CA 1
ATOM 1281 C C . GLU A 1 158 ? 1.973 -7.824 -15.422 1.00 92.19 158 GLU A C 1
ATOM 1283 O O . GLU A 1 158 ? 2.799 -7.311 -16.177 1.00 92.19 158 GLU A O 1
ATOM 1288 N N . THR A 1 159 ? 0.908 -7.156 -14.971 1.00 89.56 159 THR A N 1
ATOM 1289 C CA . THR A 1 159 ? 0.562 -5.812 -15.452 1.00 89.56 159 THR A CA 1
ATOM 1290 C C . THR A 1 159 ? 0.982 -4.691 -14.516 1.00 89.56 159 THR A C 1
ATOM 1292 O O . THR A 1 159 ? 1.140 -3.567 -14.982 1.00 89.56 159 THR A O 1
ATOM 1295 N N . GLY A 1 160 ? 1.171 -4.975 -13.227 1.00 90.12 160 GLY A N 1
ATOM 1296 C CA . GLY A 1 160 ? 1.381 -3.983 -12.173 1.00 90.12 160 GLY A CA 1
ATOM 1297 C C . GLY A 1 160 ? 0.089 -3.343 -11.670 1.00 90.12 160 GLY A C 1
ATOM 1298 O O . GLY A 1 160 ? 0.144 -2.323 -10.984 1.00 90.12 160 GLY A O 1
ATOM 1299 N N . ALA A 1 161 ? -1.080 -3.880 -12.032 1.00 90.19 161 ALA A N 1
ATOM 1300 C CA . ALA A 1 161 ? -2.347 -3.355 -11.543 1.00 90.19 161 ALA A CA 1
ATOM 1301 C C . ALA A 1 161 ? -2.486 -3.601 -10.034 1.00 90.19 161 ALA A C 1
ATOM 1303 O O . ALA A 1 161 ? -2.232 -4.698 -9.532 1.00 90.19 161 ALA A O 1
ATOM 1304 N N . VAL A 1 162 ? -2.927 -2.568 -9.320 1.00 91.06 162 VAL A N 1
ATOM 1305 C CA . VAL A 1 162 ? -3.232 -2.609 -7.887 1.00 91.06 162 VAL A CA 1
ATOM 1306 C C . VAL A 1 162 ? -4.744 -2.550 -7.731 1.00 91.06 162 VAL A C 1
ATOM 1308 O O . VAL A 1 162 ? -5.390 -1.685 -8.316 1.00 91.06 162 VAL A O 1
ATOM 1311 N N . SER A 1 163 ? -5.306 -3.468 -6.950 1.00 89.19 163 SER A N 1
ATOM 1312 C CA . SER A 1 163 ? -6.729 -3.507 -6.622 1.00 89.19 163 SER A CA 1
ATOM 1313 C C . SER A 1 163 ? -6.931 -3.498 -5.114 1.00 89.19 163 SER A C 1
ATOM 1315 O O . SER A 1 163 ? -6.259 -4.215 -4.375 1.00 89.19 163 SER A O 1
ATOM 1317 N N . ILE A 1 164 ? -7.896 -2.706 -4.654 1.00 89.69 164 ILE A N 1
ATOM 1318 C CA . ILE A 1 164 ? -8.339 -2.701 -3.259 1.00 89.69 164 ILE A CA 1
ATOM 1319 C C . ILE A 1 164 ? -9.627 -3.498 -3.171 1.00 89.69 164 ILE A C 1
ATOM 1321 O O . ILE A 1 164 ? -10.635 -3.153 -3.784 1.00 89.69 164 ILE A O 1
ATOM 1325 N N . ILE A 1 165 ? -9.572 -4.582 -2.408 1.00 91.38 165 ILE A N 1
ATOM 1326 C CA . ILE A 1 165 ? -10.651 -5.566 -2.328 1.00 91.38 165 ILE A CA 1
ATOM 1327 C C . ILE A 1 165 ? -11.650 -5.192 -1.238 1.00 91.38 165 ILE A C 1
ATOM 1329 O O . ILE A 1 165 ? -12.859 -5.349 -1.406 1.00 91.38 165 ILE A O 1
ATOM 1333 N N . LYS A 1 166 ? -11.143 -4.721 -0.097 1.00 91.19 166 LYS A N 1
ATOM 1334 C CA . LYS A 1 166 ? -11.944 -4.420 1.091 1.00 91.19 166 LYS A CA 1
ATOM 1335 C C . LYS A 1 166 ? -11.212 -3.422 1.977 1.00 91.19 166 LYS A C 1
ATOM 1337 O O . LYS A 1 166 ? -10.005 -3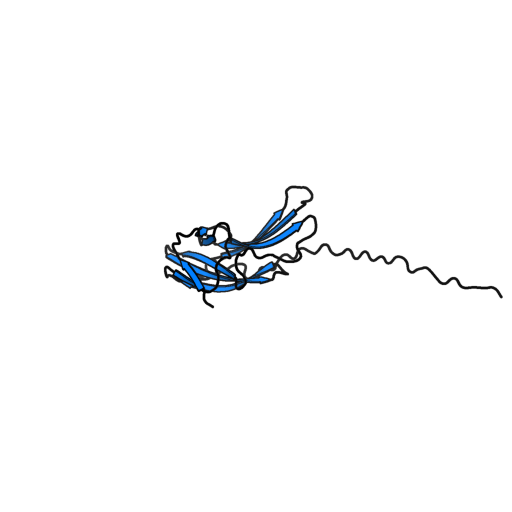.545 2.160 1.00 91.19 166 LYS A O 1
ATOM 1342 N N . GLY A 1 167 ? -11.956 -2.489 2.559 1.00 93.44 167 GLY A N 1
ATOM 1343 C CA . GLY A 1 167 ? -11.499 -1.634 3.651 1.00 93.44 167 GLY A CA 1
ATOM 1344 C C . GLY A 1 167 ? -12.328 -1.891 4.904 1.00 93.44 167 GLY A C 1
ATOM 1345 O O . GLY A 1 167 ? -13.537 -2.110 4.815 1.00 93.44 167 GLY A O 1
ATOM 1346 N N . VAL A 1 168 ? -11.688 -1.896 6.070 1.00 96.00 168 VAL A N 1
ATOM 1347 C CA . VAL A 1 168 ? -12.372 -1.958 7.369 1.00 96.00 168 VAL A CA 1
ATOM 1348 C C . VAL A 1 168 ? -11.786 -0.899 8.282 1.00 96.00 168 VAL A C 1
ATOM 1350 O O . VAL A 1 168 ? -10.568 -0.804 8.399 1.00 96.00 168 VAL A O 1
ATOM 1353 N N . ILE A 1 169 ? -12.658 -0.148 8.953 1.00 96.06 169 ILE A N 1
ATOM 1354 C CA . ILE A 1 169 ? -12.300 0.890 9.922 1.00 96.06 169 ILE A CA 1
ATOM 1355 C C . ILE A 1 169 ? -12.968 0.645 11.270 1.00 96.06 169 ILE A C 1
ATOM 1357 O O . ILE A 1 169 ? -14.004 -0.016 11.371 1.00 96.06 169 ILE A O 1
ATOM 1361 N N . THR A 1 170 ? -12.371 1.193 12.322 1.00 95.75 170 THR A N 1
ATOM 1362 C CA . THR A 1 170 ? -12.968 1.255 13.651 1.00 95.75 170 THR A CA 1
ATOM 1363 C C . THR A 1 170 ? -12.516 2.496 14.407 1.00 95.75 170 THR A C 1
ATOM 1365 O O . THR A 1 170 ? -11.390 2.975 14.271 1.00 95.75 170 THR A O 1
ATOM 1368 N N . ASN A 1 171 ? -13.391 2.946 15.302 1.00 94.94 171 ASN A N 1
ATOM 1369 C CA . ASN A 1 171 ? -13.091 3.961 16.306 1.00 94.94 171 ASN A CA 1
ATOM 1370 C C . ASN A 1 171 ? -12.421 3.378 17.562 1.00 94.94 171 ASN A C 1
ATOM 1372 O O . ASN A 1 171 ? -11.981 4.131 18.431 1.00 94.94 171 ASN A O 1
ATOM 1376 N N . SER A 1 172 ? -12.335 2.049 17.678 1.00 95.81 172 SER A N 1
ATOM 1377 C CA . SER A 1 172 ? -11.697 1.368 18.812 1.00 95.81 172 SER A CA 1
ATOM 1378 C C . SER A 1 172 ? -10.178 1.555 18.809 1.00 95.81 172 SER A C 1
ATOM 1380 O O . SER A 1 172 ? -9.568 1.754 17.762 1.00 95.81 172 SER A O 1
ATOM 1382 N N . ASP A 1 173 ? -9.544 1.453 19.978 1.00 95.62 173 ASP A N 1
ATOM 1383 C CA . ASP A 1 173 ? -8.084 1.611 20.105 1.00 95.62 173 ASP A CA 1
ATOM 1384 C C . ASP A 1 173 ? -7.290 0.486 19.433 1.00 95.62 173 ASP A C 1
ATOM 1386 O O . ASP A 1 173 ? -6.090 0.632 19.179 1.00 95.62 173 ASP A O 1
ATOM 1390 N N . ASN A 1 174 ? -7.954 -0.637 19.156 1.00 96.38 174 ASN A N 1
ATOM 1391 C CA . ASN A 1 174 ? -7.398 -1.783 18.466 1.00 96.38 174 ASN A CA 1
ATOM 1392 C C . ASN A 1 174 ? -8.366 -2.361 17.422 1.00 96.38 174 ASN A C 1
ATOM 1394 O O . ASN A 1 174 ? -9.585 -2.228 17.521 1.00 96.38 174 ASN A O 1
ATOM 1398 N N . LEU A 1 175 ? -7.791 -3.014 16.414 1.00 97.50 175 LEU A N 1
ATOM 1399 C CA . LEU A 1 175 ? -8.508 -3.702 15.345 1.00 97.50 175 LEU A CA 1
ATOM 1400 C C . LEU A 1 175 ? -7.752 -4.974 14.969 1.00 97.50 175 LEU A C 1
ATOM 1402 O O . LEU A 1 175 ? -6.550 -4.917 14.721 1.00 97.50 175 LEU A O 1
ATOM 1406 N N . ILE A 1 176 ? -8.446 -6.109 14.915 1.00 97.62 176 ILE A N 1
ATOM 1407 C CA . ILE A 1 176 ? -7.878 -7.378 14.442 1.00 97.62 176 ILE A CA 1
ATOM 1408 C C . ILE A 1 176 ? -8.208 -7.539 12.956 1.00 97.62 176 ILE A C 1
ATOM 1410 O O . ILE A 1 176 ? -9.340 -7.283 12.543 1.00 97.62 176 ILE A O 1
ATOM 1414 N N . ILE A 1 177 ? -7.237 -7.982 12.157 1.00 96.94 177 ILE A N 1
ATOM 1415 C CA . ILE A 1 177 ? -7.442 -8.262 10.731 1.00 96.94 177 ILE A CA 1
ATOM 1416 C C . ILE A 1 177 ? -8.167 -9.602 10.566 1.00 96.94 177 ILE A C 1
ATOM 1418 O O . ILE A 1 177 ? -7.629 -10.657 10.911 1.00 96.94 177 ILE A O 1
ATOM 1422 N N . GLN A 1 178 ? -9.393 -9.557 10.038 1.00 94.19 178 GLN A N 1
ATOM 1423 C CA . GLN A 1 178 ? -10.257 -10.716 9.788 1.00 94.19 178 GLN A CA 1
ATOM 1424 C C . GLN A 1 178 ? -11.051 -10.505 8.488 1.00 94.19 178 GLN A C 1
ATOM 1426 O O . GLN A 1 178 ? -11.485 -9.385 8.209 1.00 94.19 178 GLN A O 1
ATOM 1431 N N . ILE A 1 179 ? -11.239 -11.566 7.696 1.00 84.88 179 ILE A N 1
ATOM 1432 C CA . ILE A 1 179 ? -11.986 -11.525 6.423 1.00 84.88 179 ILE A CA 1
ATOM 1433 C C . ILE A 1 179 ? -13.443 -11.911 6.642 1.00 84.88 179 ILE A C 1
ATOM 1435 O O . ILE A 1 179 ? -13.679 -12.965 7.275 1.00 84.88 179 ILE A O 1
#